Protein AF-A0A940P4C6-F1 (afdb_monomer)

Sequence (90 aa):
MQIEGISSEINLIRSSRRSLAAEILPDGSVTVRAPQRMPEKEIVRFLSEKAAGIEKHVQKRLAQNRTLAALSPFTPEDIRDMAKRAAAVI

Radius of gyration: 19.63 Å; Cα contacts (8 Å, |Δi|>4): 99; chains: 1; bounding box: 44×33×45 Å

Solvent-accessible surface area (backbone atoms only — not comparable to full-atom values): 5258 Å² total; per-residue (Å²): 102,87,55,78,68,43,94,54,61,39,46,82,43,73,39,95,46,92,57,74,47,78,44,75,45,77,88,28,38,33,42,34,40,31,28,73,87,61,57,66,69,60,52,53,50,54,48,55,80,38,13,70,61,51,34,53,50,32,54,51,37,43,52,50,44,55,54,56,71,71,51,79,80,82,49,77,64,57,53,52,54,52,52,55,58,57,64,75,77,112

Secondary structure (DSSP, 8-state):
---TT--S-EEEEEES-SS-EEEE-TTS-EEEEEETT--HHHHHHHHHHHHHHHHHHHHHHHHHHHHHHHSPPPPHHHHHHHHHHHHTT-

Structure (mmCIF, N/CA/C/O backbone):
data_AF-A0A940P4C6-F1
#
_entry.id   AF-A0A940P4C6-F1
#
loop_
_atom_site.group_PDB
_atom_site.id
_atom_site.type_symbol
_atom_site.label_atom_id
_atom_site.label_alt_id
_atom_site.label_comp_id
_atom_site.label_asym_id
_atom_site.label_entity_id
_atom_site.label_seq_id
_atom_site.pdbx_PDB_ins_code
_atom_site.Cartn_x
_atom_site.Cartn_y
_atom_site.Cartn_z
_atom_site.occupancy
_atom_site.B_iso_or_equiv
_atom_site.auth_seq_id
_atom_site.auth_comp_id
_atom_site.auth_asym_id
_atom_site.auth_atom_id
_atom_site.pdbx_PDB_model_num
ATOM 1 N N . MET A 1 1 ? -15.402 2.259 1.118 1.00 82.62 1 MET A N 1
ATOM 2 C CA . MET A 1 1 ? -15.227 3.135 2.312 1.00 82.62 1 MET A CA 1
ATOM 3 C C . MET A 1 1 ? -14.293 4.276 1.929 1.00 82.62 1 MET A C 1
ATOM 5 O O . MET A 1 1 ? -13.524 4.088 0.996 1.00 82.62 1 MET A O 1
ATOM 9 N N . GLN A 1 2 ? -14.344 5.423 2.606 1.00 83.88 2 GLN A N 1
ATOM 10 C CA . GLN A 1 2 ? -13.396 6.524 2.391 1.00 83.88 2 GLN A CA 1
ATOM 11 C C . GLN A 1 2 ? -12.641 6.813 3.689 1.00 83.88 2 GLN A C 1
ATOM 13 O O . GLN A 1 2 ? -13.236 6.780 4.763 1.00 83.88 2 GLN A O 1
ATOM 18 N N . ILE A 1 3 ? -11.335 7.052 3.582 1.00 89.56 3 ILE A N 1
ATOM 19 C CA . ILE A 1 3 ? -10.454 7.398 4.699 1.00 89.56 3 ILE A CA 1
ATOM 20 C C . ILE A 1 3 ? -9.648 8.615 4.265 1.00 89.56 3 ILE A C 1
ATOM 22 O O . ILE A 1 3 ? -9.082 8.628 3.172 1.00 89.56 3 ILE A O 1
ATOM 26 N N . GLU A 1 4 ? -9.604 9.635 5.115 1.00 90.25 4 GLU A N 1
ATOM 27 C CA . GLU A 1 4 ? -8.809 10.830 4.859 1.00 90.25 4 GLU A CA 1
ATOM 28 C C . GLU A 1 4 ? -7.327 10.467 4.665 1.00 90.25 4 GLU A C 1
ATOM 30 O O . GLU A 1 4 ? -6.755 9.684 5.425 1.00 90.25 4 GLU A O 1
ATOM 35 N N . GLY A 1 5 ? -6.709 11.024 3.622 1.00 88.50 5 GLY A N 1
ATOM 36 C CA . GLY A 1 5 ? -5.303 10.783 3.301 1.00 88.50 5 GLY A CA 1
ATOM 37 C C . GLY A 1 5 ? -5.022 9.532 2.464 1.00 88.50 5 GLY A C 1
ATOM 38 O O . GLY A 1 5 ? -3.852 9.249 2.231 1.00 88.50 5 GLY A O 1
ATOM 39 N N . ILE A 1 6 ? -6.046 8.806 1.996 1.00 92.06 6 ILE A N 1
ATOM 40 C CA . ILE A 1 6 ? -5.910 7.732 0.998 1.00 92.06 6 ILE A CA 1
ATOM 41 C C . ILE A 1 6 ? -6.685 8.143 -0.261 1.00 92.06 6 ILE A C 1
ATOM 43 O O . ILE A 1 6 ? -7.899 8.322 -0.213 1.00 92.06 6 ILE A O 1
ATOM 47 N N . SER A 1 7 ? -5.992 8.295 -1.391 1.00 91.62 7 SER A N 1
ATOM 48 C CA . SER A 1 7 ? -6.554 8.801 -2.658 1.00 91.62 7 SER A CA 1
ATOM 49 C C . SER A 1 7 ? -7.260 7.741 -3.512 1.00 91.62 7 SER A C 1
ATOM 51 O O . SER A 1 7 ? -7.879 8.070 -4.521 1.00 91.62 7 SER A O 1
ATOM 53 N N . SER A 1 8 ? -7.157 6.467 -3.130 1.00 91.19 8 SER A N 1
ATOM 54 C CA . SER A 1 8 ? -7.648 5.322 -3.905 1.00 91.19 8 SER A CA 1
ATOM 55 C C . SER A 1 8 ? -8.881 4.664 -3.293 1.00 91.19 8 SER A C 1
ATOM 57 O O . SER A 1 8 ? -9.166 4.810 -2.105 1.00 91.19 8 SER A O 1
ATOM 59 N N . GLU A 1 9 ? -9.607 3.901 -4.114 1.00 92.81 9 GLU A N 1
ATOM 60 C CA . GLU A 1 9 ? -10.766 3.130 -3.671 1.00 92.81 9 GLU A CA 1
ATOM 61 C C . GLU A 1 9 ? -10.370 2.083 -2.619 1.00 92.81 9 GLU A C 1
ATOM 63 O O . GLU A 1 9 ? -9.391 1.347 -2.784 1.00 92.81 9 GLU A O 1
ATOM 68 N N . ILE A 1 10 ? -11.158 2.012 -1.538 1.00 94.81 10 ILE A N 1
ATOM 69 C CA . ILE A 1 10 ? -10.945 1.071 -0.438 1.00 94.81 10 ILE A CA 1
ATOM 70 C C . ILE A 1 10 ? -12.077 0.045 -0.383 1.00 94.81 10 ILE A C 1
ATOM 72 O O . ILE A 1 10 ? -13.219 0.368 -0.017 1.00 94.81 10 ILE A O 1
ATOM 76 N N . ASN A 1 11 ? -11.703 -1.210 -0.627 1.00 95.06 11 ASN A N 1
ATOM 77 C CA . ASN A 1 11 ? -12.565 -2.384 -0.586 1.00 95.06 11 ASN A CA 1
ATOM 78 C C . ASN A 1 11 ? -12.365 -3.160 0.717 1.00 95.06 11 ASN A C 1
ATOM 80 O O . ASN A 1 11 ? -11.278 -3.664 0.989 1.00 95.06 11 ASN A O 1
ATOM 84 N N . LEU A 1 12 ? -13.414 -3.277 1.534 1.00 95.00 12 LEU A N 1
ATOM 85 C CA . LEU A 1 12 ? -13.367 -4.022 2.793 1.00 95.00 12 LEU A CA 1
ATOM 86 C C . LEU A 1 12 ? -13.877 -5.450 2.602 1.00 95.00 12 LEU A C 1
ATOM 88 O O . LEU A 1 12 ? -15.041 -5.664 2.281 1.00 95.00 12 LEU A O 1
ATOM 92 N N . ILE A 1 13 ? -13.026 -6.425 2.902 1.00 95.88 13 ILE A N 1
ATOM 93 C CA . ILE A 1 13 ? -13.365 -7.845 2.913 1.00 95.88 13 ILE A CA 1
ATOM 94 C C . ILE A 1 13 ? -13.258 -8.366 4.344 1.00 95.88 13 ILE A C 1
ATOM 96 O O . ILE A 1 13 ? -12.203 -8.306 4.981 1.00 95.88 13 ILE A O 1
ATOM 100 N N . ARG A 1 14 ? -14.349 -8.933 4.857 1.00 95.06 14 ARG A N 1
ATOM 101 C CA . ARG A 1 14 ? -14.335 -9.669 6.125 1.00 95.06 14 ARG A CA 1
ATOM 102 C C . ARG A 1 14 ? -13.994 -11.136 5.871 1.00 95.06 14 ARG A C 1
ATOM 104 O O . ARG A 1 14 ? -14.484 -11.734 4.919 1.00 95.06 14 ARG A O 1
ATOM 111 N N . SER A 1 15 ? -13.111 -11.714 6.682 1.00 95.00 15 SER A N 1
ATOM 112 C CA . SER A 1 15 ? -12.622 -13.086 6.477 1.00 95.00 15 SER A CA 1
ATOM 113 C C . SER A 1 15 ? -12.212 -13.766 7.785 1.00 95.00 15 SER A C 1
ATOM 115 O O . SER A 1 15 ? -12.141 -13.127 8.836 1.00 95.00 15 SER A O 1
ATOM 117 N N . SER A 1 16 ? -11.896 -15.062 7.726 1.00 94.88 16 SER A N 1
ATOM 118 C CA . SER A 1 16 ? -11.376 -15.863 8.847 1.00 94.88 16 SER A CA 1
ATOM 119 C C . SER A 1 16 ? -9.927 -15.530 9.246 1.00 94.88 16 SER A C 1
ATOM 121 O O . SER A 1 16 ? -9.286 -16.303 9.958 1.00 94.88 16 SER A O 1
ATOM 123 N N . ARG A 1 17 ? -9.383 -14.384 8.813 1.00 89.88 17 ARG A N 1
ATOM 124 C CA . ARG A 1 17 ? -8.045 -13.938 9.216 1.00 89.88 17 ARG A CA 1
ATOM 125 C C . ARG A 1 17 ? -7.976 -13.677 10.718 1.00 89.88 17 ARG A C 1
ATOM 127 O O . ARG A 1 17 ? -8.917 -13.175 11.329 1.00 89.88 17 ARG A O 1
ATOM 134 N N . ARG A 1 18 ? -6.802 -13.955 11.285 1.00 93.19 18 ARG A N 1
ATOM 135 C CA . ARG A 1 18 ? -6.466 -13.625 12.675 1.00 93.19 18 ARG A CA 1
ATOM 136 C C . ARG A 1 18 ? -6.156 -12.135 12.866 1.00 93.19 18 ARG A C 1
ATOM 138 O O . ARG A 1 18 ? -6.406 -11.607 13.942 1.00 93.19 18 ARG A O 1
ATOM 145 N N . SER A 1 19 ? -5.617 -11.468 11.846 1.00 93.88 19 SER A N 1
ATOM 146 C CA . SER A 1 19 ? -5.180 -10.069 11.898 1.00 93.88 19 SER A CA 1
ATOM 147 C C . SER A 1 19 ? -5.777 -9.227 10.769 1.00 93.88 19 SER A C 1
ATOM 149 O O . SER A 1 19 ? -6.182 -9.747 9.726 1.00 93.88 19 SER A O 1
ATOM 151 N N . LEU A 1 20 ? -5.825 -7.914 11.001 1.00 95.19 20 LEU A N 1
ATOM 152 C CA . LEU A 1 20 ? -6.176 -6.905 10.005 1.00 95.19 20 LEU A CA 1
ATOM 153 C C . LEU A 1 20 ? -4.989 -6.656 9.066 1.00 95.19 20 LEU A C 1
ATOM 155 O O . LEU A 1 20 ? -3.852 -6.543 9.524 1.00 95.19 20 LEU A O 1
ATOM 159 N N . ALA A 1 21 ? -5.253 -6.554 7.767 1.00 94.75 21 ALA A N 1
ATOM 160 C CA . ALA A 1 21 ? -4.246 -6.231 6.760 1.00 94.75 21 ALA A CA 1
ATOM 161 C C . ALA A 1 21 ? -4.827 -5.324 5.669 1.00 94.75 21 ALA A C 1
ATOM 163 O O . ALA A 1 21 ? -5.999 -5.454 5.323 1.00 94.75 21 ALA A O 1
ATOM 164 N N . ALA A 1 22 ? -3.994 -4.452 5.102 1.00 94.75 22 ALA A N 1
ATOM 165 C CA . ALA A 1 22 ? -4.301 -3.688 3.896 1.00 94.75 22 ALA A CA 1
ATOM 166 C C . ALA A 1 22 ? -3.372 -4.144 2.762 1.00 94.75 22 ALA A C 1
ATOM 168 O O . ALA A 1 22 ? -2.156 -4.207 2.934 1.00 94.75 22 ALA A O 1
ATOM 169 N N . GLU A 1 23 ? -3.956 -4.489 1.622 1.00 94.62 23 GLU A N 1
ATOM 170 C CA . GLU A 1 23 ? -3.290 -4.978 0.416 1.00 94.62 23 GLU A CA 1
ATOM 171 C C . GLU A 1 23 ? -3.470 -3.932 -0.688 1.00 94.62 23 GLU A C 1
ATOM 173 O O . GLU A 1 23 ? -4.583 -3.475 -0.924 1.00 94.62 23 GLU A O 1
ATOM 178 N N . ILE A 1 24 ? -2.384 -3.545 -1.359 1.00 95.38 24 ILE A N 1
ATOM 179 C CA . ILE A 1 24 ? -2.426 -2.604 -2.487 1.00 95.38 24 ILE A CA 1
ATOM 180 C C . ILE A 1 24 ? -2.283 -3.418 -3.767 1.00 95.38 24 ILE A C 1
ATOM 182 O O . ILE A 1 24 ? -1.248 -4.061 -3.990 1.00 95.38 24 ILE A O 1
ATOM 186 N N . LEU A 1 25 ? -3.334 -3.411 -4.580 1.00 93.75 25 LEU A N 1
ATOM 187 C CA . LEU A 1 25 ? -3.397 -4.144 -5.836 1.00 93.75 25 LEU A CA 1
ATOM 188 C C . LEU A 1 25 ? -2.577 -3.435 -6.934 1.00 93.75 25 LEU A C 1
ATOM 190 O O . LEU A 1 25 ? -2.195 -2.271 -6.780 1.00 93.75 25 LEU A O 1
ATOM 194 N N . PRO A 1 26 ? -2.232 -4.131 -8.037 1.00 88.44 26 PRO A N 1
ATOM 195 C CA . PRO A 1 26 ? -1.419 -3.551 -9.113 1.00 88.44 26 PRO A CA 1
ATOM 196 C C . PRO A 1 26 ? -2.051 -2.331 -9.798 1.00 88.44 26 PRO A C 1
ATOM 198 O O . PRO A 1 26 ? -1.334 -1.479 -10.320 1.00 88.44 26 PRO A O 1
ATOM 201 N N . ASP A 1 27 ? -3.379 -2.242 -9.785 1.00 88.75 27 ASP A N 1
ATOM 202 C CA . ASP A 1 27 ? -4.153 -1.108 -10.295 1.00 88.75 27 ASP A CA 1
ATOM 203 C C . ASP A 1 27 ? -4.158 0.106 -9.345 1.00 88.75 27 ASP A C 1
ATOM 205 O O . ASP A 1 27 ? -4.638 1.171 -9.717 1.00 88.75 27 ASP A 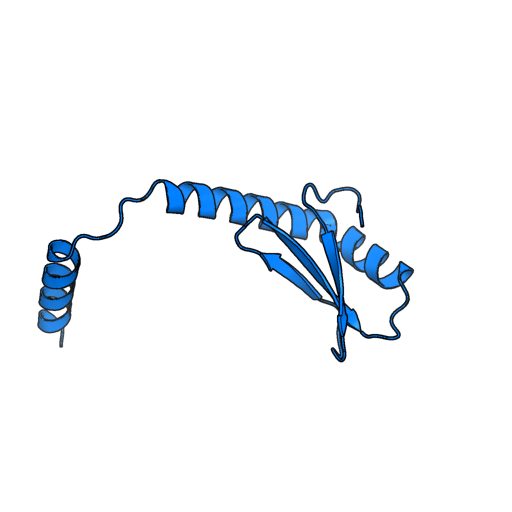O 1
ATOM 209 N N . GLY A 1 28 ? -3.593 -0.033 -8.140 1.00 90.31 28 GLY A N 1
ATOM 210 C CA . GLY A 1 28 ? -3.547 1.006 -7.111 1.00 90.31 28 GLY A CA 1
ATOM 211 C C . GLY A 1 28 ? -4.705 0.961 -6.113 1.00 90.31 28 GLY A C 1
ATOM 212 O O . GLY A 1 28 ? -4.655 1.676 -5.113 1.00 90.31 28 GLY A O 1
ATOM 213 N N . SER A 1 29 ? -5.706 0.102 -6.316 1.00 93.88 29 SER A N 1
ATOM 214 C CA . SER A 1 29 ? -6.812 -0.053 -5.367 1.00 93.88 29 SER A CA 1
ATOM 215 C C . SER A 1 29 ? -6.351 -0.710 -4.058 1.00 93.88 29 SER A C 1
ATOM 217 O O . SER A 1 29 ? -5.393 -1.493 -4.021 1.00 93.88 29 SER A O 1
ATOM 219 N N . VAL A 1 30 ? -7.026 -0.386 -2.950 1.00 96.12 30 VAL A N 1
ATOM 220 C CA . VAL A 1 30 ? -6.665 -0.873 -1.613 1.00 96.12 30 VAL A CA 1
ATOM 221 C C . VAL A 1 30 ? -7.718 -1.855 -1.115 1.00 96.12 30 VAL A C 1
ATOM 223 O O . VAL A 1 30 ? -8.862 -1.498 -0.848 1.00 96.12 30 VAL A O 1
ATOM 226 N N . THR A 1 31 ? -7.326 -3.110 -0.923 1.00 96.19 31 THR A N 1
ATOM 227 C CA . THR A 1 31 ? -8.170 -4.134 -0.307 1.00 96.19 31 THR A CA 1
ATOM 228 C C . THR A 1 31 ? -7.811 -4.299 1.163 1.00 96.19 31 THR A C 1
ATOM 230 O O . THR A 1 31 ? -6.716 -4.726 1.516 1.00 96.19 31 THR A O 1
ATOM 233 N N . VAL A 1 32 ? -8.752 -4.005 2.050 1.00 96.00 32 VAL A N 1
ATOM 234 C CA . VAL A 1 32 ? -8.604 -4.169 3.495 1.00 96.00 32 VAL A CA 1
ATOM 235 C C . VAL A 1 32 ? -9.260 -5.474 3.903 1.00 96.00 32 VAL A C 1
ATOM 237 O O . VAL A 1 32 ? -10.456 -5.667 3.709 1.00 96.00 32 VAL A O 1
ATOM 240 N N . ARG A 1 33 ? -8.487 -6.387 4.487 1.00 96.38 33 ARG A N 1
ATOM 241 C CA . ARG A 1 33 ? -8.972 -7.680 4.968 1.00 96.38 33 ARG A CA 1
ATOM 242 C C . ARG A 1 33 ? -8.993 -7.701 6.484 1.00 96.38 33 ARG A C 1
ATOM 244 O O . ARG A 1 33 ? -7.938 -7.696 7.115 1.00 96.38 33 ARG A O 1
ATOM 251 N N . ALA A 1 34 ? -10.190 -7.763 7.056 1.00 96.44 34 ALA A N 1
ATOM 252 C CA . ALA A 1 34 ? -10.401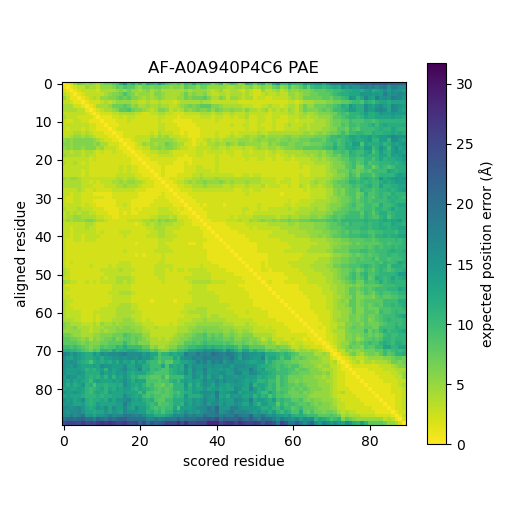 -7.721 8.499 1.00 96.44 34 ALA A CA 1
ATOM 253 C C . ALA A 1 34 ? -10.973 -9.043 9.047 1.00 96.44 34 ALA A C 1
ATOM 255 O O . ALA A 1 34 ? -11.724 -9.724 8.336 1.00 96.44 34 ALA A O 1
ATOM 256 N N . PRO A 1 35 ? -10.684 -9.399 10.315 1.00 97.25 35 PRO A N 1
ATOM 257 C CA . PRO A 1 35 ? -11.382 -10.477 11.011 1.00 97.25 35 PRO A CA 1
ATOM 258 C C . PRO A 1 35 ? -12.900 -10.243 11.051 1.00 97.25 35 PRO A C 1
ATOM 260 O O . PRO A 1 35 ? -13.361 -9.100 11.141 1.00 97.25 35 PRO A O 1
ATOM 263 N N . GLN A 1 36 ? -13.683 -11.326 11.048 1.00 95.88 36 GLN A N 1
ATOM 264 C CA . GLN A 1 36 ? -15.154 -1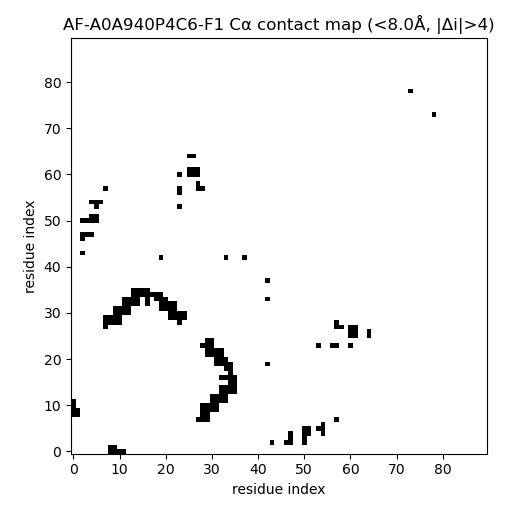1.259 11.011 1.00 95.88 36 GLN A CA 1
ATOM 265 C C . GLN A 1 36 ? -15.763 -10.407 12.136 1.00 95.88 36 GLN A C 1
ATOM 267 O O . GLN A 1 36 ? -16.671 -9.621 11.900 1.00 95.88 36 GLN A O 1
ATOM 272 N N . ARG A 1 37 ? -15.246 -10.544 13.363 1.00 94.69 37 ARG A N 1
ATOM 273 C CA . ARG A 1 37 ? -15.802 -9.900 14.568 1.00 94.69 37 ARG A CA 1
ATOM 274 C C . ARG A 1 37 ? -15.147 -8.563 14.926 1.00 94.69 37 ARG A C 1
ATOM 276 O O . ARG A 1 37 ? -15.486 -7.983 15.950 1.00 94.69 37 ARG A O 1
ATOM 283 N N . MET A 1 38 ? -14.190 -8.084 14.128 1.00 95.25 38 MET A N 1
ATOM 284 C CA . MET A 1 38 ? -13.483 -6.837 14.434 1.00 95.25 38 MET A CA 1
ATOM 285 C C . MET A 1 38 ? -14.418 -5.624 14.257 1.00 95.25 38 MET A C 1
ATOM 287 O O . MET A 1 38 ? -15.066 -5.508 13.214 1.00 95.25 38 MET A O 1
ATOM 291 N N . PRO A 1 39 ? -14.500 -4.693 15.215 1.00 95.31 39 PRO A N 1
ATOM 292 C CA . PRO A 1 39 ? -15.313 -3.491 15.057 1.00 95.31 39 PRO A CA 1
ATOM 293 C C . PRO A 1 39 ? -14.829 -2.614 13.896 1.00 95.31 39 PRO A C 1
ATOM 295 O O . PRO A 1 39 ? -13.628 -2.451 13.695 1.00 95.31 39 PRO A O 1
ATOM 298 N N . GLU A 1 40 ? -15.753 -1.988 13.165 1.00 93.50 40 GLU A N 1
ATOM 299 C CA . GLU A 1 40 ? -15.398 -1.090 12.055 1.00 93.50 40 GLU A CA 1
ATOM 300 C C . GLU A 1 40 ? -14.526 0.087 12.506 1.00 93.50 40 GLU A C 1
ATOM 302 O O . GLU A 1 40 ? -13.543 0.413 11.849 1.00 93.50 40 GLU A O 1
ATOM 307 N N . LYS A 1 41 ? -14.794 0.640 13.696 1.00 94.69 41 LYS A N 1
ATOM 308 C CA . LYS A 1 41 ? -13.975 1.698 14.307 1.00 94.69 41 LYS A CA 1
ATOM 309 C C . LYS A 1 41 ? -12.489 1.342 14.417 1.00 94.69 41 LYS A C 1
ATOM 311 O O . LYS A 1 41 ? -11.642 2.212 14.263 1.00 94.69 41 LYS A O 1
ATOM 316 N N . GLU A 1 42 ? -12.157 0.076 14.682 1.00 95.19 42 GLU A N 1
ATOM 317 C CA . GLU A 1 42 ? -10.759 -0.355 14.793 1.00 95.19 42 GLU A CA 1
ATOM 318 C C . GLU A 1 42 ? -10.097 -0.462 13.423 1.00 95.19 42 GLU A C 1
ATOM 320 O O . GLU A 1 42 ? -8.911 -0.167 13.290 1.00 95.19 42 GLU A O 1
ATOM 325 N N . ILE A 1 43 ? -10.874 -0.829 12.404 1.00 94.69 43 ILE A N 1
ATOM 326 C CA . ILE A 1 43 ? -10.422 -0.872 11.014 1.00 94.69 43 ILE A CA 1
ATOM 327 C C . ILE A 1 43 ? -10.142 0.543 10.523 1.00 94.69 43 ILE A C 1
ATOM 329 O O . ILE A 1 43 ? -9.058 0.800 10.009 1.00 94.69 43 ILE A O 1
ATOM 333 N N . VAL A 1 44 ? -11.085 1.464 10.734 1.00 95.06 44 VAL A N 1
ATOM 334 C CA . VAL A 1 44 ? -10.920 2.880 10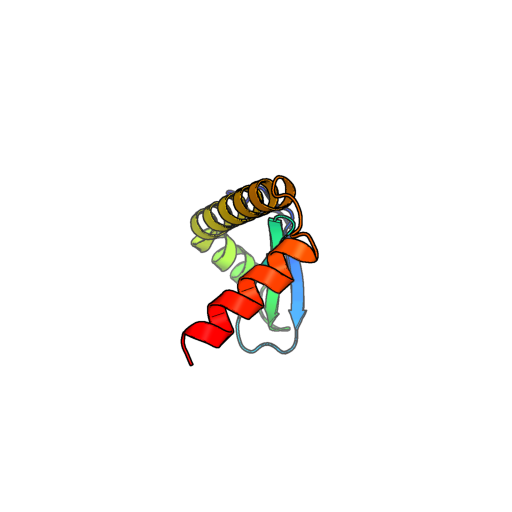.387 1.00 95.06 44 VAL A CA 1
ATOM 335 C C . VAL A 1 44 ? -9.701 3.453 11.105 1.00 95.06 44 VAL A C 1
ATOM 337 O O . VAL A 1 44 ? -8.833 4.009 10.445 1.00 95.06 44 VAL A O 1
ATOM 340 N N . ARG A 1 45 ? -9.565 3.224 12.421 1.00 96.31 45 ARG A N 1
ATOM 341 C CA . ARG A 1 45 ? -8.395 3.668 13.196 1.00 96.31 45 ARG A CA 1
ATOM 342 C C . ARG A 1 45 ? -7.082 3.163 12.595 1.00 96.31 45 ARG A C 1
ATOM 344 O O . ARG A 1 45 ? -6.177 3.959 12.374 1.00 96.31 45 ARG A O 1
ATOM 351 N N . PHE A 1 46 ? -6.985 1.868 12.295 1.00 95.62 46 PHE A N 1
ATOM 352 C CA . PHE A 1 46 ? -5.791 1.289 11.673 1.00 95.62 46 PHE A CA 1
ATOM 353 C C . PHE A 1 46 ? -5.464 1.937 10.322 1.00 95.62 46 PHE A C 1
ATOM 355 O O . PHE A 1 46 ? -4.301 2.227 10.042 1.00 95.62 46 PHE A O 1
ATOM 362 N N . LEU A 1 47 ? -6.475 2.170 9.480 1.00 95.12 47 LEU A N 1
ATOM 363 C CA . LEU A 1 47 ? -6.275 2.791 8.172 1.00 95.12 47 LEU A CA 1
ATOM 364 C C . LEU A 1 47 ? -5.847 4.249 8.302 1.00 95.12 47 LEU A C 1
ATOM 366 O O . LEU A 1 47 ? -4.915 4.649 7.614 1.00 95.12 47 LEU A O 1
ATOM 370 N N . SER A 1 48 ? -6.453 5.012 9.211 1.00 95.50 48 SER A N 1
ATOM 371 C CA . SER A 1 48 ? -6.064 6.395 9.493 1.00 95.50 48 SER A CA 1
ATOM 372 C C . SER A 1 48 ? -4.632 6.485 10.027 1.00 95.50 48 SER A C 1
ATOM 374 O O . SER A 1 48 ? -3.837 7.272 9.520 1.00 95.50 48 SER A O 1
ATOM 376 N N . GLU A 1 49 ? -4.248 5.626 10.978 1.00 96.56 49 GLU A N 1
ATOM 377 C CA . GLU A 1 49 ? -2.875 5.561 11.510 1.00 96.56 49 GLU A CA 1
ATOM 378 C C . GLU A 1 49 ? -1.833 5.231 10.431 1.00 96.56 49 GLU A C 1
ATOM 380 O O . GLU A 1 49 ? -0.668 5.625 10.531 1.00 96.56 49 GLU A O 1
ATOM 385 N N . LYS A 1 50 ? -2.228 4.478 9.399 1.00 95.25 50 LYS A N 1
ATOM 386 C CA . LYS A 1 50 ? -1.352 4.069 8.296 1.00 95.25 50 LYS A CA 1
ATOM 387 C C . LYS A 1 50 ? -1.574 4.861 7.012 1.00 95.25 50 LYS A C 1
ATOM 389 O O . LYS A 1 50 ? -0.881 4.565 6.040 1.00 95.25 50 LYS A O 1
ATOM 394 N N . ALA A 1 51 ? -2.446 5.870 6.998 1.00 95.19 51 ALA A N 1
ATOM 395 C CA . ALA A 1 51 ? -2.893 6.551 5.781 1.00 95.19 51 ALA A CA 1
ATOM 396 C C . ALA A 1 51 ? -1.719 7.071 4.942 1.00 95.19 51 ALA A C 1
ATOM 398 O O . ALA A 1 51 ? -1.571 6.687 3.786 1.00 95.19 51 ALA A O 1
ATOM 399 N N . ALA A 1 52 ? -0.793 7.813 5.559 1.00 96.06 52 ALA A N 1
ATOM 400 C CA . ALA A 1 52 ? 0.398 8.327 4.876 1.00 96.06 52 ALA A CA 1
ATOM 401 C C . ALA A 1 52 ? 1.285 7.213 4.281 1.00 96.06 52 ALA A C 1
ATOM 403 O O . ALA A 1 52 ? 1.859 7.355 3.199 1.00 96.06 52 ALA A O 1
ATOM 404 N N . GLY A 1 53 ? 1.399 6.082 4.982 1.00 95.94 53 GLY A N 1
ATOM 405 C CA . GLY A 1 53 ? 2.140 4.920 4.504 1.00 95.94 53 GLY A CA 1
ATOM 406 C C . GLY A 1 53 ? 1.430 4.219 3.350 1.00 95.94 53 GLY A C 1
ATOM 407 O O . GLY A 1 53 ? 2.085 3.831 2.385 1.00 95.94 53 GLY A O 1
ATOM 408 N N . ILE A 1 54 ? 0.110 4.069 3.432 1.00 95.38 54 ILE A N 1
ATOM 409 C CA . ILE A 1 54 ? -0.715 3.469 2.379 1.00 95.38 54 ILE A CA 1
ATOM 410 C C . ILE A 1 54 ? -0.622 4.324 1.116 1.00 95.38 54 ILE A C 1
ATOM 412 O O . ILE A 1 54 ? -0.249 3.804 0.068 1.00 95.38 54 ILE A O 1
ATOM 416 N N . GLU A 1 55 ? -0.832 5.633 1.237 1.00 95.94 55 GLU A N 1
ATOM 417 C CA . GLU A 1 55 ? -0.787 6.571 0.116 1.00 95.94 55 GLU A CA 1
ATOM 418 C C . GLU A 1 55 ? 0.566 6.551 -0.597 1.00 95.94 55 GLU A C 1
ATOM 420 O O . GLU A 1 55 ? 0.641 6.404 -1.816 1.00 95.94 55 GLU A O 1
ATOM 425 N N . LYS A 1 56 ? 1.669 6.581 0.160 1.00 96.69 56 LYS A N 1
ATOM 426 C CA . LYS A 1 56 ? 3.017 6.473 -0.413 1.00 96.69 56 LYS A CA 1
ATOM 427 C C . LYS A 1 56 ? 3.188 5.207 -1.258 1.00 96.69 56 LYS A C 1
ATOM 429 O O . LYS A 1 56 ? 3.812 5.245 -2.320 1.00 96.69 56 LYS A O 1
ATOM 434 N N . HIS A 1 57 ? 2.680 4.072 -0.782 1.00 95.56 57 HIS A N 1
ATOM 435 C CA . HIS A 1 57 ? 2.801 2.808 -1.504 1.00 95.56 57 HIS A CA 1
ATOM 436 C C . HIS A 1 57 ? 1.857 2.733 -2.705 1.00 95.56 57 HIS A C 1
ATOM 438 O O . HIS A 1 57 ? 2.270 2.200 -3.732 1.00 95.56 57 HIS A O 1
ATOM 444 N N . VAL A 1 58 ? 0.655 3.304 -2.615 1.00 95.50 58 VAL A N 1
ATOM 445 C CA . VAL A 1 58 ? -0.270 3.462 -3.747 1.00 95.50 58 VAL A CA 1
ATOM 446 C C . VAL A 1 58 ? 0.407 4.247 -4.868 1.00 95.50 58 VAL A C 1
ATOM 448 O O . VAL A 1 58 ? 0.550 3.731 -5.976 1.00 95.50 58 VAL A O 1
ATOM 451 N N . GLN A 1 59 ? 0.943 5.434 -4.569 1.00 95.25 59 GLN A N 1
ATOM 452 C CA . GLN A 1 59 ? 1.628 6.262 -5.568 1.00 95.25 59 GLN A CA 1
ATOM 453 C C . GLN A 1 59 ? 2.834 5.543 -6.180 1.00 95.25 59 GLN A C 1
ATOM 455 O O . GLN A 1 59 ? 3.029 5.546 -7.397 1.00 95.25 59 GLN A O 1
ATOM 460 N N . LYS A 1 60 ? 3.620 4.843 -5.352 1.00 95.06 60 LYS A N 1
ATOM 461 C CA . LYS A 1 60 ? 4.733 4.016 -5.832 1.00 95.06 60 LYS A CA 1
ATOM 462 C C . LYS A 1 60 ? 4.257 2.917 -6.786 1.00 95.06 60 LYS A C 1
ATOM 464 O O . LYS A 1 60 ? 4.916 2.675 -7.795 1.00 95.06 60 LYS A O 1
ATOM 469 N N . ARG A 1 61 ? 3.145 2.243 -6.479 1.00 94.38 61 ARG A N 1
ATOM 470 C CA . ARG A 1 61 ? 2.587 1.177 -7.321 1.00 94.38 61 ARG A CA 1
ATOM 471 C C . ARG A 1 61 ? 2.075 1.708 -8.652 1.00 94.38 61 ARG A C 1
ATOM 473 O O . ARG A 1 61 ? 2.425 1.138 -9.681 1.00 94.38 61 ARG A O 1
ATOM 48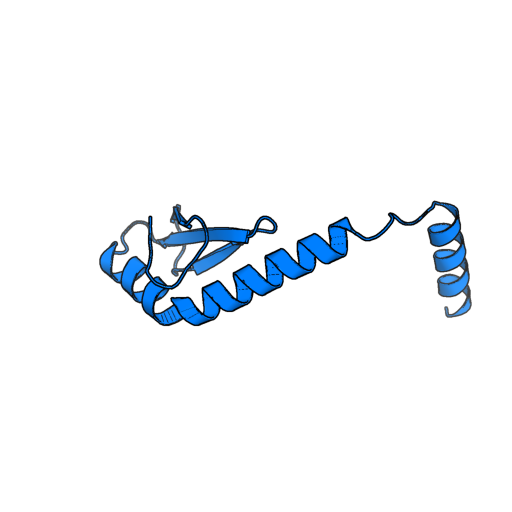0 N N . LEU A 1 62 ? 1.343 2.818 -8.644 1.00 93.00 62 LEU A N 1
ATOM 481 C CA . LEU A 1 62 ? 0.866 3.474 -9.863 1.00 93.00 62 LEU A CA 1
ATOM 482 C C . LEU A 1 62 ? 2.027 3.918 -10.760 1.00 93.00 62 LEU A C 1
ATOM 484 O O . LEU A 1 62 ? 2.023 3.648 -11.960 1.00 93.00 62 LEU A O 1
ATOM 488 N N . ALA A 1 63 ? 3.062 4.528 -10.175 1.00 92.56 63 ALA A N 1
ATOM 489 C CA . ALA A 1 63 ? 4.261 4.919 -10.910 1.00 92.56 63 ALA A CA 1
ATOM 490 C C . ALA A 1 63 ? 4.976 3.705 -11.527 1.00 92.56 63 ALA A C 1
ATOM 492 O O . ALA A 1 63 ? 5.319 3.730 -12.705 1.00 92.56 63 ALA A O 1
ATOM 493 N N . GLN A 1 64 ? 5.147 2.618 -10.763 1.00 91.75 64 GLN A N 1
ATOM 494 C CA . GLN A 1 64 ? 5.729 1.370 -11.270 1.00 91.75 64 GLN A CA 1
ATOM 495 C C . GLN A 1 64 ? 4.920 0.785 -12.427 1.00 91.75 64 GLN A C 1
ATOM 497 O O . GLN A 1 64 ? 5.507 0.386 -13.430 1.00 91.75 64 GLN A O 1
ATOM 502 N N . ASN A 1 65 ? 3.593 0.748 -12.300 1.00 89.88 65 ASN A N 1
ATOM 503 C CA . ASN A 1 65 ? 2.718 0.213 -13.335 1.00 89.88 65 ASN A CA 1
ATOM 504 C C . ASN A 1 65 ? 2.804 1.053 -14.620 1.00 89.88 65 ASN A C 1
ATOM 506 O O . ASN A 1 65 ? 2.939 0.507 -15.710 1.00 89.88 65 ASN A O 1
ATOM 510 N N . ARG A 1 66 ? 2.861 2.386 -14.498 1.00 88.81 66 ARG A N 1
ATOM 511 C CA . ARG A 1 66 ? 3.078 3.286 -15.640 1.00 88.81 66 ARG A CA 1
ATOM 512 C C . ARG A 1 66 ? 4.421 3.043 -16.330 1.00 88.81 66 ARG A C 1
ATOM 514 O O . ARG A 1 66 ? 4.473 3.022 -17.555 1.00 88.81 66 ARG A O 1
ATOM 521 N N . THR A 1 67 ? 5.491 2.846 -15.562 1.00 89.56 67 THR A N 1
ATOM 522 C CA . THR A 1 67 ? 6.811 2.523 -16.121 1.00 89.56 67 THR A CA 1
ATOM 523 C C . THR A 1 67 ? 6.790 1.176 -16.838 1.00 89.56 67 THR A C 1
ATOM 525 O O . THR A 1 67 ? 7.291 1.082 -17.950 1.00 89.56 67 THR A O 1
ATOM 528 N N . LEU A 1 68 ? 6.178 0.149 -16.239 1.00 86.62 68 LEU A N 1
ATOM 529 C CA . LEU A 1 68 ? 6.042 -1.182 -16.840 1.00 86.62 68 LEU A CA 1
ATOM 530 C C . LEU A 1 68 ? 5.227 -1.147 -18.135 1.00 86.62 68 LEU A C 1
ATOM 532 O O . LEU A 1 68 ? 5.631 -1.758 -19.115 1.00 86.62 68 LEU A O 1
ATOM 536 N N . ALA A 1 69 ? 4.124 -0.398 -18.161 1.00 85.31 69 ALA A N 1
ATOM 537 C CA . ALA A 1 69 ? 3.295 -0.236 -19.353 1.00 85.31 69 ALA A CA 1
ATOM 538 C C . ALA A 1 69 ? 4.026 0.482 -20.50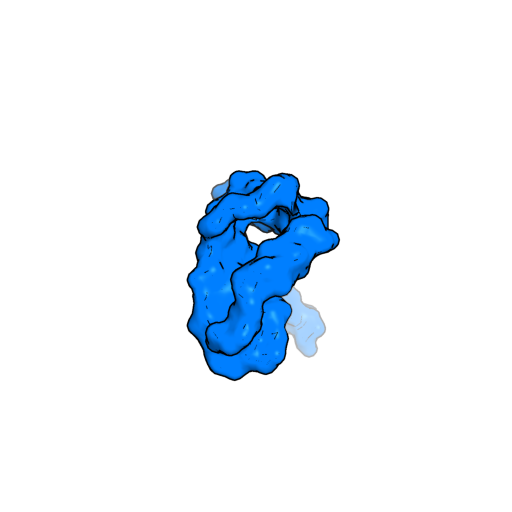2 1.00 85.31 69 ALA A C 1
ATOM 540 O O . ALA A 1 69 ? 3.668 0.300 -21.662 1.00 85.31 69 ALA A O 1
ATOM 541 N N . ALA A 1 70 ? 5.043 1.291 -20.192 1.00 86.94 70 ALA A N 1
ATOM 542 C CA . ALA A 1 70 ? 5.880 1.954 -21.188 1.00 86.94 70 ALA A CA 1
ATOM 543 C C . ALA A 1 70 ? 7.011 1.059 -21.732 1.00 86.94 70 ALA A C 1
ATOM 545 O O . ALA A 1 70 ? 7.634 1.415 -22.733 1.00 86.94 70 ALA A O 1
ATOM 546 N N . LEU A 1 71 ? 7.306 -0.078 -21.091 1.00 86.50 71 LEU A N 1
ATOM 547 C CA . LEU A 1 71 ? 8.328 -1.007 -21.569 1.00 86.50 71 LEU A CA 1
ATOM 548 C C . LEU A 1 71 ? 7.796 -1.835 -22.738 1.00 86.50 71 LEU A C 1
ATOM 550 O O . LEU A 1 71 ? 6.671 -2.332 -22.723 1.00 86.50 71 LEU A O 1
ATOM 554 N N . SER A 1 72 ? 8.646 -2.023 -23.745 1.00 81.44 72 SER A N 1
ATOM 555 C CA . SER A 1 72 ? 8.373 -2.986 -24.810 1.00 81.44 72 SER A CA 1
ATOM 556 C C . SER A 1 72 ? 8.571 -4.413 -24.282 1.00 81.44 72 SER A C 1
ATOM 558 O O . SER A 1 72 ? 9.520 -4.648 -23.527 1.00 81.44 72 SER A O 1
ATOM 560 N N . PRO A 1 73 ? 7.703 -5.373 -24.649 1.00 85.06 73 PRO A N 1
ATOM 561 C CA . PRO A 1 73 ? 7.915 -6.773 -24.309 1.00 85.06 73 PRO A CA 1
ATOM 562 C C . PRO A 1 73 ? 9.194 -7.293 -24.974 1.00 85.06 73 PRO A C 1
ATOM 564 O O . PRO A 1 73 ? 9.544 -6.869 -26.075 1.00 85.06 73 PRO A O 1
ATOM 567 N N . PHE A 1 74 ? 9.873 -8.234 -24.317 1.00 86.94 74 PHE A N 1
ATOM 568 C CA . PHE A 1 74 ? 11.037 -8.893 -24.906 1.00 86.94 74 PHE A CA 1
ATOM 569 C C . PHE A 1 74 ? 10.644 -9.668 -26.160 1.00 86.94 74 PHE A C 1
ATOM 571 O O . PHE A 1 74 ? 9.643 -10.392 -26.176 1.00 86.94 74 PHE A O 1
ATOM 578 N N . THR A 1 75 ? 11.464 -9.546 -27.199 1.00 92.12 75 THR A N 1
ATOM 579 C CA . THR A 1 75 ? 11.315 -10.352 -28.405 1.00 92.12 75 THR A CA 1
ATOM 580 C C . THR A 1 75 ? 11.821 -11.779 -28.158 1.00 92.12 75 THR A C 1
ATOM 582 O O . THR A 1 75 ? 12.635 -12.023 -27.260 1.00 92.12 75 THR A O 1
ATOM 585 N N . PRO A 1 76 ? 11.392 -12.762 -28.968 1.00 93.06 76 PRO A N 1
ATOM 586 C CA . PRO A 1 76 ? 11.963 -14.104 -28.914 1.00 93.06 76 PRO A CA 1
ATOM 587 C C . PRO A 1 76 ? 13.482 -14.139 -29.159 1.00 93.06 76 PRO A C 1
ATOM 589 O O . PRO A 1 76 ? 14.147 -15.032 -28.633 1.00 93.06 76 PRO A O 1
ATOM 592 N N . GLU A 1 77 ? 14.040 -13.201 -29.938 1.00 93.75 77 GLU A N 1
ATOM 593 C CA . GLU A 1 77 ? 15.495 -13.037 -30.083 1.00 93.75 77 GLU A CA 1
ATOM 594 C C . GLU A 1 77 ? 16.153 -12.683 -28.747 1.00 93.75 77 GLU A C 1
ATOM 596 O O . GLU A 1 77 ? 17.083 -13.378 -28.337 1.00 93.75 77 GLU A O 1
ATOM 601 N N . ASP A 1 78 ? 15.633 -11.671 -28.044 1.00 93.25 78 ASP A N 1
ATOM 602 C CA . ASP A 1 78 ? 16.188 -11.209 -26.764 1.00 93.25 78 ASP A CA 1
ATOM 6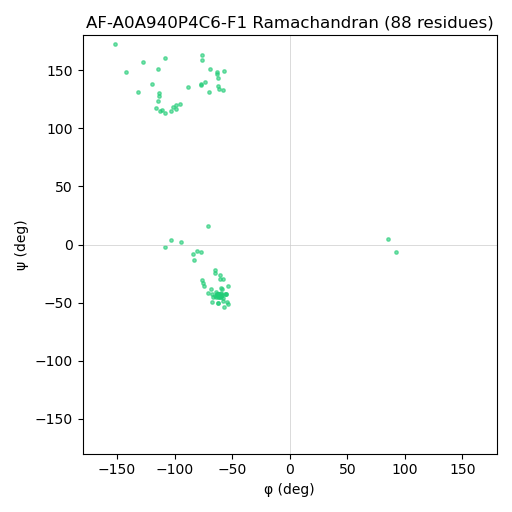03 C C . ASP A 1 78 ? 16.262 -12.349 -25.745 1.00 93.25 78 ASP A C 1
ATOM 605 O O . ASP A 1 78 ? 17.263 -12.524 -25.046 1.00 93.25 78 ASP A O 1
ATOM 609 N N . ILE A 1 79 ? 15.207 -13.168 -25.693 1.00 94.69 79 ILE A N 1
ATOM 610 C CA . ILE A 1 79 ? 15.125 -14.321 -24.793 1.00 94.69 79 ILE A CA 1
ATOM 611 C C . ILE A 1 79 ? 16.185 -15.371 -25.159 1.00 94.69 79 ILE A C 1
ATOM 613 O O . ILE A 1 79 ? 16.867 -15.889 -24.271 1.00 94.69 79 ILE A O 1
ATOM 617 N N . ARG A 1 80 ? 16.362 -15.676 -26.455 1.00 95.44 80 ARG A N 1
ATOM 618 C CA . ARG A 1 80 ? 17.381 -16.633 -26.925 1.00 95.44 80 ARG A CA 1
ATOM 619 C C . ARG A 1 80 ? 18.794 -16.158 -26.602 1.00 95.44 80 ARG A C 1
ATOM 621 O O . ARG A 1 80 ? 19.614 -16.958 -26.151 1.00 95.44 80 ARG A O 1
ATOM 628 N N . ASP A 1 81 ? 19.079 -14.880 -26.811 1.00 95.56 81 ASP A N 1
ATOM 629 C CA . ASP A 1 81 ? 20.398 -14.313 -26.535 1.00 95.56 81 ASP A CA 1
ATOM 630 C C . ASP A 1 81 ? 20.697 -14.279 -25.036 1.00 95.56 81 ASP A C 1
ATOM 632 O O . ASP A 1 81 ? 21.811 -14.601 -24.617 1.00 95.56 81 ASP A O 1
ATOM 636 N N . MET A 1 82 ? 19.694 -13.977 -24.211 1.00 93.69 82 MET A N 1
ATOM 637 C CA . MET A 1 82 ? 19.817 -14.042 -22.757 1.00 93.69 82 MET A CA 1
ATOM 638 C C . MET A 1 82 ? 20.088 -15.475 -22.277 1.00 93.69 82 MET A C 1
ATOM 640 O O . MET A 1 82 ? 20.981 -15.684 -21.456 1.00 93.69 82 MET A O 1
ATOM 644 N N . ALA A 1 83 ? 19.393 -16.470 -22.841 1.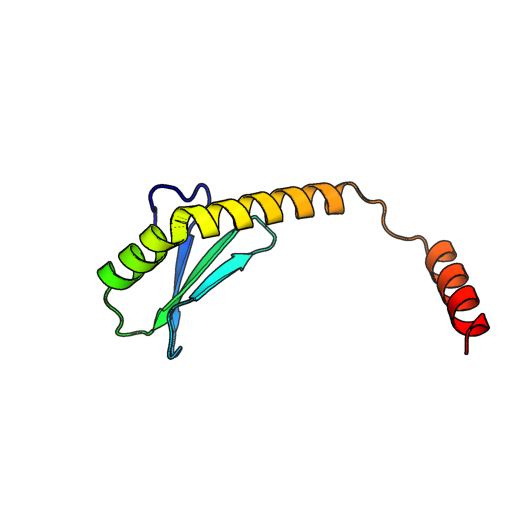00 94.94 83 ALA A N 1
ATOM 645 C CA . ALA A 1 83 ? 19.616 -17.883 -22.533 1.00 94.94 83 ALA A CA 1
ATOM 646 C C . ALA A 1 83 ? 21.031 -18.348 -22.918 1.00 94.94 83 ALA A C 1
ATOM 648 O O . ALA A 1 83 ? 21.693 -19.019 -22.126 1.00 94.94 83 ALA A O 1
ATOM 649 N N . LYS A 1 84 ? 21.535 -17.939 -24.093 1.00 95.94 84 LYS A N 1
ATOM 650 C CA . LYS A 1 84 ? 22.920 -18.218 -24.514 1.00 95.94 84 LYS A CA 1
ATOM 651 C C . LYS A 1 84 ? 23.945 -17.625 -23.547 1.00 95.94 84 LYS A C 1
ATOM 653 O O . LYS A 1 84 ? 24.903 -18.304 -23.195 1.00 95.94 84 LYS A O 1
ATOM 658 N N . ARG A 1 85 ? 23.746 -16.375 -23.107 1.00 94.69 85 ARG A N 1
ATOM 659 C CA . ARG A 1 85 ? 24.636 -15.716 -22.133 1.00 94.69 85 ARG A CA 1
ATOM 660 C C . ARG A 1 85 ? 24.630 -16.435 -20.787 1.00 94.69 85 ARG A C 1
ATOM 662 O O . ARG A 1 85 ? 25.694 -16.623 -20.215 1.00 94.69 85 ARG A O 1
ATOM 669 N N . ALA A 1 86 ? 23.459 -16.852 -20.306 1.00 94.69 86 ALA A N 1
ATOM 670 C CA . ALA A 1 86 ? 23.343 -17.594 -19.053 1.00 94.69 86 ALA A CA 1
ATOM 671 C C . ALA A 1 86 ? 24.078 -18.943 -19.119 1.00 94.69 86 ALA A C 1
ATOM 673 O O . ALA A 1 86 ? 24.811 -19.275 -18.196 1.00 94.69 86 ALA A O 1
ATOM 674 N N . ALA A 1 87 ? 23.948 -19.676 -20.230 1.00 93.62 87 ALA A N 1
ATOM 675 C CA . ALA A 1 87 ? 24.615 -20.963 -20.428 1.00 93.62 87 ALA A CA 1
ATOM 676 C C . ALA A 1 87 ? 26.153 -20.873 -20.481 1.00 93.62 87 ALA A C 1
ATOM 678 O O . ALA A 1 87 ? 26.817 -21.869 -20.238 1.00 93.62 87 ALA A O 1
ATOM 679 N N . ALA A 1 88 ? 26.725 -19.704 -20.784 1.00 92.00 88 ALA A N 1
ATOM 680 C CA . ALA A 1 88 ? 28.175 -19.504 -20.843 1.00 92.0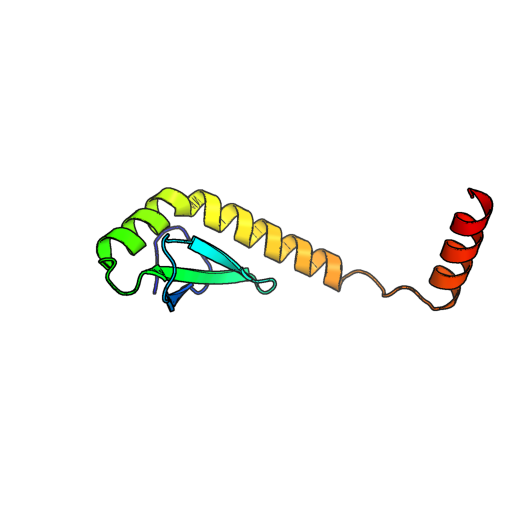0 88 ALA A CA 1
ATOM 681 C C . ALA A 1 88 ? 28.839 -19.286 -19.465 1.00 92.00 88 ALA A C 1
ATOM 683 O O . ALA A 1 88 ? 30.061 -19.165 -19.396 1.00 92.00 88 ALA A O 1
ATOM 684 N N . VAL A 1 89 ? 28.051 -19.178 -18.388 1.00 91.69 89 VAL A N 1
ATOM 685 C CA . VAL A 1 89 ? 28.525 -18.889 -17.018 1.00 91.69 89 VAL A CA 1
ATOM 686 C C . VAL A 1 89 ? 28.420 -20.120 -16.095 1.00 91.69 89 VAL A C 1
ATOM 688 O O . VAL A 1 89 ? 28.828 -20.051 -14.937 1.00 91.69 89 VAL A O 1
ATOM 691 N N . ILE A 1 90 ? 27.892 -21.244 -16.592 1.00 68.44 90 ILE A N 1
ATOM 692 C CA . ILE A 1 90 ? 27.692 -22.509 -15.858 1.00 68.44 90 ILE A CA 1
ATOM 693 C C . ILE A 1 90 ? 28.670 -23.553 -16.395 1.00 68.44 90 ILE A C 1
ATOM 695 O O . ILE A 1 90 ? 29.256 -24.281 -15.566 1.00 68.44 90 ILE A O 1
#

pLDDT: mean 92.83, std 4.3, range [68.44, 97.25]

Foldseek 3Di:
DDAPLAPAAEAEDEDCDPAWDWDQDLCLHIYIYHHNPDDVVVVNVVCNVCSNVSNVVSVVSNVVSVVVVPDDDDDPVNVVVVVVVVVVVD

Mean predicted aligned error: 6.01 Å

Nearest PDB structures (foldseek):
  6s83-assembly4_H  TM=4.475E-01  e=6.415E+00  Pyrococcus furiosus DSM 3638
  4l4q-assembly1_A  TM=3.034E-01  e=7.327E+00  Thermococcus kodakarensis